Protein AF-A0A1X9T2E0-F1 (afdb_monomer)

pLDDT: mean 74.17, std 14.18, range [36.09, 96.94]

Nearest PDB structures (foldseek):
  5w6f-assembly1_C  TM=2.658E-01  e=1.579E+00  Kuttervirus CBA120

Structure (mmCIF, N/CA/C/O backbone):
data_AF-A0A1X9T2E0-F1
#
_entry.id   AF-A0A1X9T2E0-F1
#
loop_
_atom_site.group_PDB
_atom_site.id
_atom_site.type_symbol
_atom_site.label_atom_id
_atom_site.label_alt_id
_atom_site.label_comp_id
_atom_site.label_asym_id
_atom_site.label_entity_id
_atom_site.label_seq_id
_atom_site.pdbx_PDB_ins_code
_atom_site.Cartn_x
_atom_site.Cartn_y
_atom_site.Cartn_z
_atom_site.occupancy
_atom_site.B_iso_or_equiv
_atom_site.auth_seq_id
_atom_site.auth_comp_id
_atom_site.auth_asym_id
_atom_site.auth_atom_id
_atom_site.pdbx_PDB_model_num
ATOM 1 N N . MET A 1 1 ? -1.397 -5.221 -17.580 1.00 60.50 1 MET A N 1
ATOM 2 C CA . MET A 1 1 ? 0.069 -5.292 -17.717 1.00 60.50 1 MET A CA 1
ATOM 3 C C . MET A 1 1 ? 0.421 -5.801 -19.117 1.00 60.50 1 MET A C 1
ATOM 5 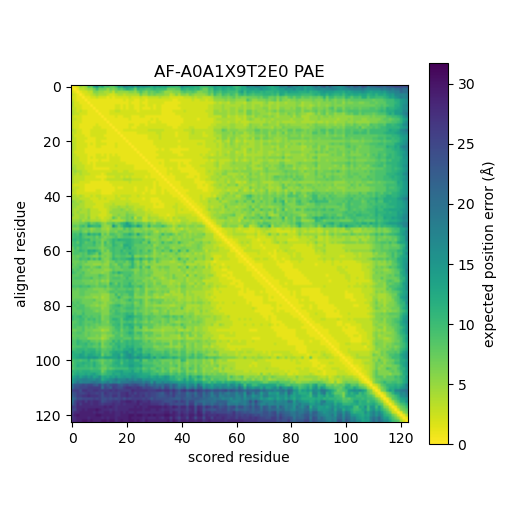O O . MET A 1 1 ? 0.086 -6.940 -19.416 1.00 60.50 1 MET A O 1
ATOM 9 N N . ARG A 1 2 ? 0.964 -4.954 -20.018 1.00 68.00 2 ARG A N 1
ATOM 10 C CA . ARG A 1 2 ? 1.513 -5.385 -21.326 1.00 68.00 2 ARG A CA 1
ATOM 11 C C . ARG A 1 2 ? 2.941 -5.828 -21.066 1.00 68.00 2 ARG A C 1
ATOM 13 O O . ARG A 1 2 ? 3.786 -4.993 -20.792 1.00 68.00 2 ARG A O 1
ATOM 20 N N . VAL A 1 3 ? 3.174 -7.134 -21.064 1.00 65.44 3 VAL A N 1
ATOM 21 C CA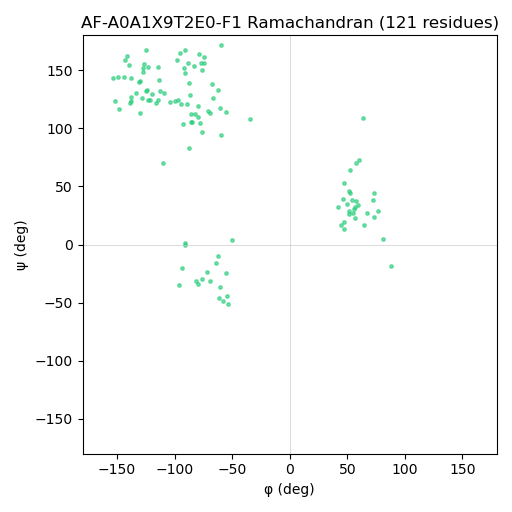 . VAL A 1 3 ? 4.404 -7.759 -20.540 1.00 65.44 3 VAL A CA 1
ATOM 22 C C . VAL A 1 3 ? 5.688 -7.20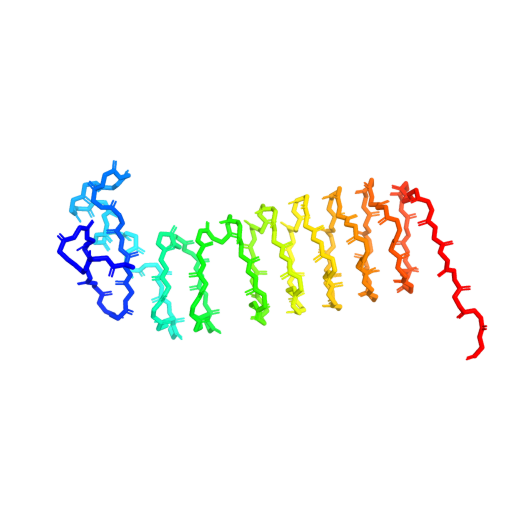0 -21.183 1.00 65.44 3 VAL A C 1
ATOM 24 O O . VAL A 1 3 ? 6.740 -7.177 -20.564 1.00 65.44 3 VAL A O 1
ATOM 27 N N . GLU A 1 4 ? 5.583 -6.666 -22.397 1.00 86.12 4 GLU A N 1
ATOM 28 C CA . GLU A 1 4 ? 6.649 -6.017 -23.170 1.00 86.12 4 GLU A CA 1
ATOM 29 C C . GLU A 1 4 ? 7.083 -4.628 -22.626 1.00 86.12 4 GLU A C 1
ATOM 31 O O . GLU A 1 4 ? 8.247 -4.246 -22.793 1.00 86.12 4 GLU A O 1
ATOM 36 N N . ASP A 1 5 ? 6.213 -3.938 -21.873 1.00 88.88 5 ASP A N 1
ATOM 37 C CA . ASP A 1 5 ? 6.439 -2.626 -21.226 1.00 88.88 5 ASP A CA 1
ATOM 38 C C . ASP A 1 5 ? 6.989 -2.730 -19.792 1.00 88.88 5 ASP A C 1
ATOM 40 O O . ASP A 1 5 ? 7.182 -1.715 -19.121 1.00 88.88 5 ASP A O 1
ATOM 44 N N . TYR A 1 6 ? 7.229 -3.954 -19.316 1.00 90.88 6 TYR A N 1
ATOM 45 C CA . TYR A 1 6 ? 7.744 -4.245 -17.982 1.00 90.88 6 TYR A CA 1
ATOM 46 C C . TYR A 1 6 ? 8.961 -5.134 -18.100 1.00 90.88 6 TYR A C 1
ATOM 48 O O . TYR A 1 6 ? 9.106 -5.939 -19.024 1.00 90.88 6 TYR A O 1
ATOM 56 N N . TYR A 1 7 ? 9.869 -4.972 -17.165 1.00 96.00 7 TYR A N 1
ATOM 57 C CA . TYR A 1 7 ? 10.814 -6.024 -16.905 1.00 96.00 7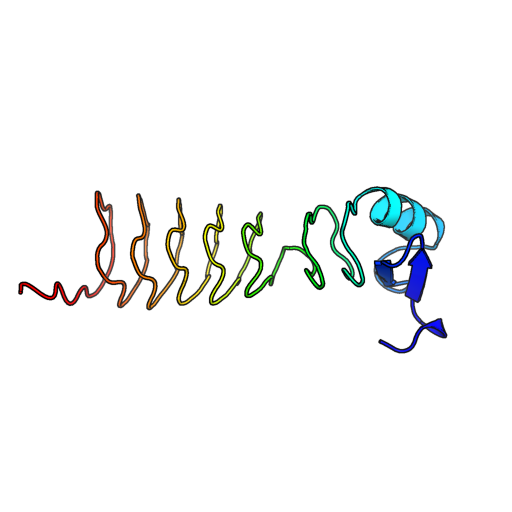 TYR A CA 1
ATOM 58 C C . TYR A 1 7 ? 10.059 -7.068 -16.087 1.00 96.00 7 TYR A C 1
ATOM 60 O O . TYR A 1 7 ? 9.700 -6.830 -14.936 1.00 96.00 7 TYR A O 1
ATOM 68 N N . LEU A 1 8 ? 9.697 -8.167 -16.755 1.00 93.81 8 LEU A N 1
ATOM 69 C CA . LEU A 1 8 ? 9.154 -9.350 -16.099 1.00 93.81 8 LEU A CA 1
ATOM 70 C C . LEU A 1 8 ? 10.328 -10.162 -15.581 1.00 93.81 8 LEU A C 1
ATOM 72 O O . LEU A 1 8 ? 11.111 -10.695 -16.370 1.00 93.81 8 LEU A O 1
ATOM 76 N N . ILE A 1 9 ? 10.444 -10.221 -14.264 1.00 94.06 9 ILE A N 1
ATOM 77 C CA . ILE A 1 9 ? 11.564 -10.847 -13.579 1.00 94.06 9 ILE A CA 1
ATOM 78 C C . ILE A 1 9 ? 10.992 -11.652 -12.407 1.00 94.06 9 ILE A C 1
ATOM 80 O O . ILE A 1 9 ? 10.167 -11.147 -11.648 1.00 94.06 9 ILE A O 1
ATOM 84 N N . ASP A 1 10 ? 11.345 -12.938 -12.331 1.00 90.19 10 ASP A N 1
ATOM 85 C CA . ASP A 1 10 ? 10.921 -13.882 -11.281 1.00 90.19 10 ASP A CA 1
ATOM 86 C C . ASP A 1 10 ? 9.416 -13.864 -10.938 1.00 90.19 10 ASP A C 1
ATOM 88 O O . ASP A 1 10 ? 9.002 -13.989 -9.788 1.00 90.19 10 ASP A O 1
ATOM 92 N N . GLY A 1 11 ? 8.566 -13.730 -11.964 1.00 91.38 11 GLY A N 1
ATOM 93 C CA . GLY A 1 11 ? 7.103 -13.758 -11.827 1.00 91.38 11 GLY A CA 1
ATOM 94 C C . GLY A 1 11 ? 6.474 -12.443 -11.358 1.00 91.38 11 GLY A C 1
ATOM 95 O O . GLY A 1 11 ? 5.261 -12.395 -11.163 1.00 91.38 11 GLY A O 1
ATOM 96 N N . ASN A 1 12 ? 7.273 -11.387 -11.219 1.00 90.31 12 ASN A N 1
ATOM 97 C CA . ASN A 1 12 ? 6.861 -10.048 -10.822 1.00 90.31 12 ASN A CA 1
ATOM 98 C C . ASN A 1 12 ? 7.301 -9.007 -11.861 1.00 90.31 12 ASN A C 1
ATOM 100 O O . ASN A 1 12 ? 8.066 -9.304 -12.780 1.00 90.31 12 ASN A O 1
ATOM 104 N N . TYR A 1 13 ? 6.774 -7.790 -11.768 1.00 93.88 13 TYR A N 1
ATOM 105 C CA . TYR A 1 13 ? 6.774 -6.868 -12.898 1.00 93.88 13 TYR A CA 1
ATOM 106 C C . TYR A 1 13 ? 7.220 -5.466 -12.507 1.00 93.88 13 TYR A C 1
ATOM 108 O O . TYR A 1 13 ? 6.691 -4.858 -11.582 1.00 93.88 13 TYR A O 1
ATOM 116 N N . PHE A 1 14 ? 8.159 -4.923 -13.277 1.00 92.19 14 PHE A N 1
ATOM 117 C CA . PHE A 1 14 ? 8.801 -3.648 -12.972 1.00 92.19 14 PHE A CA 1
ATOM 118 C C . PHE A 1 14 ? 8.757 -2.702 -14.154 1.00 92.19 14 PHE A C 1
ATOM 120 O O . PHE A 1 14 ? 9.154 -3.035 -15.271 1.00 92.19 14 PHE A O 1
ATOM 127 N N . SER A 1 15 ? 8.239 -1.511 -13.911 1.00 90.50 15 SER A N 1
ATOM 128 C CA . SER A 1 15 ? 7.946 -0.500 -14.910 1.00 90.50 15 SER A CA 1
ATOM 129 C C . SER A 1 15 ? 9.214 0.117 -15.475 1.00 90.50 15 SER A C 1
ATOM 131 O O . SER A 1 15 ? 9.890 0.897 -14.805 1.00 90.50 15 SER A O 1
ATOM 133 N N . LYS A 1 16 ? 9.456 -0.114 -16.770 1.00 93.12 16 LYS A N 1
ATOM 134 C CA . LYS A 1 16 ? 10.643 0.391 -17.486 1.00 93.12 16 LYS A CA 1
ATOM 135 C C . LYS A 1 16 ? 10.747 1.913 -17.594 1.00 93.12 16 LYS A C 1
ATOM 137 O O . LYS A 1 16 ? 11.765 2.453 -18.010 1.00 93.12 16 LYS A O 1
ATOM 142 N N . TRP A 1 17 ? 9.642 2.602 -17.339 1.00 87.75 17 TRP A N 1
ATOM 143 C CA . TRP A 1 17 ? 9.529 4.054 -17.434 1.00 87.75 17 TRP A CA 1
ATOM 144 C C . TRP A 1 17 ? 9.792 4.752 -16.091 1.00 87.75 17 TRP A C 1
ATOM 146 O O . TRP A 1 17 ? 10.088 5.945 -16.083 1.00 87.75 17 TRP A O 1
ATOM 156 N N . LYS A 1 18 ? 9.671 4.023 -14.970 1.00 87.62 18 LYS A N 1
ATOM 157 C CA . LY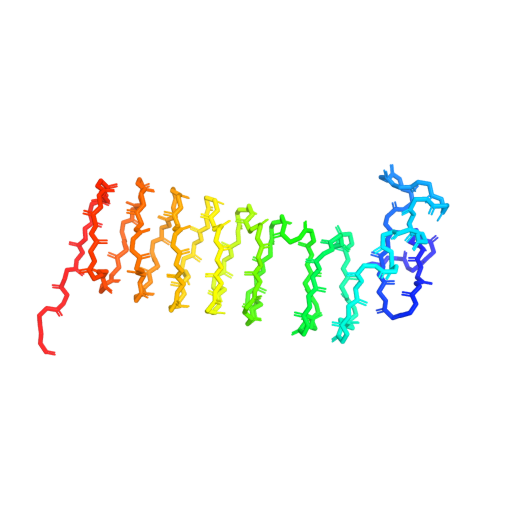S A 1 18 ? 9.998 4.482 -13.607 1.00 87.62 18 LYS A CA 1
ATOM 158 C C . LYS A 1 18 ? 11.405 4.040 -13.208 1.00 87.62 18 LYS A C 1
ATOM 160 O O . LYS A 1 18 ? 12.107 4.767 -12.515 1.00 87.62 18 LYS A O 1
ATOM 165 N N . TYR A 1 19 ? 11.776 2.863 -13.688 1.00 86.88 19 TYR A N 1
ATOM 166 C CA . TYR A 1 19 ? 13.013 2.168 -13.416 1.00 86.88 19 TYR A CA 1
ATOM 167 C C . TYR A 1 19 ? 13.697 1.888 -14.753 1.00 86.88 19 TYR A C 1
ATOM 169 O O . TYR A 1 19 ? 13.063 1.411 -15.695 1.00 86.88 19 TYR A O 1
ATOM 177 N N . THR A 1 20 ? 14.989 2.166 -14.865 1.00 96.94 20 THR A N 1
ATOM 178 C CA . THR A 1 20 ? 15.819 1.562 -15.918 1.00 96.94 20 THR A CA 1
ATOM 179 C C . THR A 1 20 ? 15.809 0.028 -15.796 1.00 96.94 20 THR A C 1
ATOM 181 O O . THR A 1 20 ? 15.244 -0.514 -14.848 1.00 96.94 20 THR A O 1
ATOM 184 N N . TYR A 1 21 ? 16.363 -0.715 -16.768 1.00 91.62 21 TYR A N 1
ATOM 185 C CA . TYR A 1 21 ? 16.398 -2.184 -16.638 1.00 91.62 21 TYR A CA 1
ATOM 186 C C . TYR A 1 21 ? 17.198 -2.612 -15.432 1.00 91.62 21 TYR A C 1
ATOM 188 O O . TYR A 1 21 ? 16.726 -3.445 -14.668 1.00 91.62 21 TYR A O 1
ATOM 196 N N . GLU A 1 22 ? 18.365 -2.003 -15.260 1.00 93.62 22 GLU A N 1
ATOM 197 C CA . GLU A 1 22 ? 19.164 -2.173 -14.066 1.00 93.62 22 GLU A CA 1
ATOM 198 C C . GLU A 1 22 ? 18.342 -1.867 -12.803 1.00 93.62 22 GLU A C 1
ATOM 200 O O . GLU A 1 22 ? 18.251 -2.758 -11.967 1.00 93.62 22 GLU A O 1
ATOM 205 N N . ASP A 1 23 ? 17.646 -0.721 -12.709 1.00 94.62 23 ASP A N 1
ATOM 206 C CA . ASP A 1 23 ? 16.808 -0.386 -11.536 1.00 94.62 23 ASP A CA 1
ATOM 207 C C . ASP A 1 23 ? 15.679 -1.408 -11.307 1.00 94.62 23 ASP A C 1
ATOM 209 O O . ASP A 1 23 ? 15.285 -1.698 -10.188 1.00 94.62 23 ASP A O 1
ATOM 213 N N . ALA A 1 24 ? 15.095 -1.940 -12.373 1.00 92.62 24 ALA A N 1
ATOM 214 C CA . ALA A 1 24 ? 13.973 -2.859 -12.296 1.00 92.62 24 ALA A CA 1
ATOM 215 C C . ALA A 1 24 ? 14.384 -4.287 -11.962 1.00 92.62 24 ALA A C 1
ATOM 217 O O . ALA A 1 24 ? 13.644 -4.987 -11.279 1.00 92.62 24 ALA A O 1
ATOM 218 N N . LEU A 1 25 ? 15.554 -4.710 -12.438 1.00 93.94 25 LEU A N 1
ATOM 219 C CA . LEU A 1 25 ? 16.229 -5.897 -11.940 1.00 93.94 25 LEU A CA 1
ATOM 220 C C . LEU A 1 25 ? 16.468 -5.729 -10.441 1.00 93.94 25 LEU A C 1
ATOM 222 O O . LEU A 1 25 ? 16.017 -6.565 -9.664 1.00 93.94 25 LEU A O 1
ATOM 226 N N . GLU A 1 26 ? 17.012 -4.576 -10.050 1.00 90.44 26 GLU A N 1
ATOM 227 C CA . GLU A 1 26 ? 17.210 -4.187 -8.653 1.00 90.44 26 GLU A CA 1
ATOM 228 C C . GLU A 1 26 ? 15.913 -4.255 -7.828 1.00 90.44 26 GLU A C 1
ATOM 230 O O . GLU A 1 26 ? 15.911 -4.799 -6.730 1.00 90.44 26 GLU A O 1
ATOM 235 N N . MET A 1 27 ? 14.786 -3.757 -8.348 1.00 88.00 27 MET A N 1
ATOM 236 C CA . MET A 1 27 ? 13.491 -3.782 -7.656 1.00 88.00 27 MET A CA 1
ATOM 237 C C . MET A 1 27 ? 12.837 -5.171 -7.684 1.00 88.00 27 MET A C 1
ATOM 239 O O . MET A 1 27 ? 12.132 -5.543 -6.753 1.00 88.00 27 MET A O 1
ATOM 243 N N . SER A 1 28 ? 13.076 -5.981 -8.709 1.00 87.88 28 SER A N 1
ATOM 244 C CA . SER A 1 28 ? 12.551 -7.351 -8.794 1.00 87.88 28 SER A CA 1
ATOM 245 C C . SER A 1 28 ? 13.147 -8.327 -7.829 1.00 87.88 28 SER A C 1
ATOM 247 O O . SER A 1 28 ? 12.433 -9.180 -7.302 1.00 87.88 28 SER A O 1
ATOM 249 N N . GLU A 1 29 ? 14.411 -8.109 -7.506 1.00 85.31 29 GLU A N 1
ATOM 250 C CA . GLU A 1 29 ? 15.068 -8.797 -6.417 1.00 85.31 29 GLU A CA 1
ATOM 251 C C . GLU A 1 29 ? 14.397 -8.472 -5.057 1.00 85.31 29 GLU A C 1
ATOM 253 O O . GLU A 1 29 ? 14.668 -9.166 -4.078 1.00 85.31 29 GLU A O 1
ATOM 258 N N . THR A 1 30 ? 13.472 -7.491 -4.976 1.00 85.12 30 THR A N 1
ATOM 259 C CA . THR A 1 30 ? 12.757 -7.098 -3.738 1.00 85.12 30 THR A CA 1
ATOM 260 C C . THR A 1 30 ? 11.425 -7.820 -3.481 1.00 85.12 30 THR A C 1
ATOM 262 O O . THR A 1 30 ? 10.792 -7.569 -2.454 1.00 85.12 30 THR A O 1
ATOM 265 N N . LEU A 1 31 ? 10.979 -8.732 -4.356 1.00 76.94 31 LEU A N 1
ATOM 266 C CA . LEU A 1 31 ? 9.669 -9.395 -4.239 1.00 76.94 31 LEU A CA 1
ATOM 267 C C . LEU A 1 31 ? 9.750 -10.891 -3.934 1.00 76.94 31 LEU A C 1
ATOM 269 O O . LEU A 1 31 ? 10.486 -11.626 -4.582 1.00 76.94 31 LEU A O 1
ATOM 273 N N . ILE A 1 32 ? 8.972 -11.361 -2.942 1.00 78.44 32 ILE A N 1
ATOM 274 C CA . ILE A 1 32 ? 9.170 -12.686 -2.312 1.00 78.44 32 ILE A CA 1
ATOM 275 C C . ILE A 1 32 ? 7.858 -13.426 -2.066 1.00 78.44 32 ILE A C 1
ATOM 277 O O . ILE A 1 32 ? 6.969 -12.917 -1.385 1.00 78.44 32 ILE A O 1
ATOM 281 N N . ASN A 1 33 ? 7.737 -14.648 -2.613 1.00 72.00 33 ASN A N 1
ATOM 282 C CA . ASN A 1 33 ? 6.450 -15.369 -2.739 1.00 72.00 33 ASN A CA 1
ATOM 283 C C . ASN A 1 33 ? 5.325 -14.490 -3.293 1.00 72.00 33 ASN A C 1
ATOM 285 O O . ASN A 1 33 ? 4.134 -14.788 -3.208 1.00 72.00 33 ASN A O 1
ATOM 289 N N . CYS A 1 34 ? 5.775 -13.419 -3.915 1.00 72.06 34 CYS A N 1
ATOM 290 C CA . CYS A 1 34 ? 5.026 -12.476 -4.646 1.00 72.06 34 CYS A CA 1
ATOM 291 C C . CYS A 1 34 ? 5.007 -13.030 -6.014 1.00 72.06 34 CYS A C 1
ATOM 293 O O . CYS A 1 34 ? 6.023 -13.361 -6.628 1.00 72.06 34 CYS A O 1
ATOM 295 N N . LYS A 1 35 ? 3.794 -13.244 -6.416 1.00 69.19 35 LYS A N 1
ATOM 296 C CA . LYS A 1 35 ? 3.535 -13.721 -7.729 1.00 69.19 35 LYS A CA 1
ATOM 297 C C . LYS A 1 35 ? 2.668 -12.623 -8.245 1.00 69.19 35 LYS A C 1
ATOM 299 O O . LYS A 1 35 ? 1.685 -12.232 -7.610 1.00 69.19 35 LYS A O 1
ATOM 304 N N . GLU A 1 36 ? 3.121 -12.077 -9.353 1.00 82.69 36 GLU A N 1
ATOM 305 C CA . GLU A 1 36 ? 2.396 -11.038 -10.039 1.00 82.69 36 GLU A CA 1
ATOM 306 C C . GLU A 1 36 ? 2.309 -9.711 -9.259 1.00 82.69 36 GLU A C 1
ATOM 308 O O . GLU A 1 36 ? 1.388 -8.934 -9.487 1.00 82.69 36 GLU A O 1
ATOM 313 N N . CYS A 1 37 ? 3.282 -9.412 -8.383 1.00 79.12 37 CYS A N 1
ATOM 314 C CA . CYS A 1 37 ? 3.458 -8.078 -7.793 1.00 79.12 37 CYS A CA 1
ATOM 315 C C . CYS A 1 37 ? 4.084 -7.089 -8.781 1.00 79.12 37 CYS A C 1
ATOM 317 O O . CYS A 1 37 ? 4.858 -7.484 -9.658 1.00 79.12 37 CYS A O 1
ATOM 319 N N . ILE A 1 38 ? 3.761 -5.799 -8.642 1.00 88.25 38 ILE A N 1
ATOM 320 C CA . ILE A 1 38 ? 4.046 -4.798 -9.685 1.00 88.25 38 ILE A CA 1
ATOM 321 C C . ILE A 1 38 ? 4.549 -3.498 -9.097 1.00 88.25 38 ILE A C 1
ATOM 323 O O . ILE A 1 38 ? 3.823 -2.883 -8.323 1.00 88.25 38 ILE A O 1
ATOM 327 N N . ASP A 1 39 ? 5.749 -3.045 -9.472 1.00 82.38 39 ASP A N 1
ATOM 328 C CA . ASP A 1 39 ? 6.376 -1.812 -8.944 1.00 82.38 39 ASP A CA 1
ATOM 329 C C . ASP A 1 39 ? 6.322 -1.689 -7.419 1.00 82.38 39 ASP A C 1
ATOM 331 O O . ASP A 1 39 ? 6.596 -0.634 -6.841 1.00 82.38 39 ASP A O 1
ATOM 335 N N . CYS A 1 40 ? 5.978 -2.801 -6.778 1.00 73.00 40 CYS A N 1
ATOM 336 C CA . CYS A 1 40 ? 6.405 -3.184 -5.483 1.00 73.00 40 CYS A CA 1
ATOM 337 C C . CYS A 1 40 ? 7.886 -3.249 -5.618 1.00 73.00 40 CYS A C 1
ATOM 339 O O . CYS A 1 40 ? 8.497 -4.237 -6.001 1.00 73.00 40 CYS A O 1
ATOM 341 N N . GLN A 1 41 ? 8.448 -2.140 -5.264 1.00 68.38 41 GLN A N 1
ATOM 342 C CA . GLN A 1 41 ? 9.401 -2.342 -4.237 1.00 68.38 41 GLN A CA 1
ATOM 343 C C . GLN A 1 41 ? 8.690 -2.890 -2.995 1.00 68.38 41 GLN A C 1
ATOM 345 O O . GLN A 1 41 ? 7.624 -2.407 -2.597 1.00 68.38 41 GLN A O 1
ATOM 350 N N . ASP A 1 42 ? 9.293 -3.932 -2.441 1.00 57.41 42 ASP A N 1
ATOM 351 C CA . ASP A 1 42 ? 9.141 -4.258 -1.029 1.00 57.41 42 ASP A CA 1
ATOM 352 C C . ASP A 1 42 ? 7.771 -4.862 -0.620 1.00 57.41 42 ASP A C 1
ATOM 354 O O . ASP A 1 42 ? 7.208 -4.478 0.403 1.00 57.41 42 ASP A O 1
ATOM 358 N N . CYS A 1 43 ? 7.213 -5.822 -1.375 1.00 60.28 43 CYS A N 1
ATOM 359 C CA . CYS A 1 43 ? 5.952 -6.518 -1.017 1.00 60.28 43 CYS A CA 1
ATOM 360 C C . CYS A 1 43 ? 6.113 -8.057 -0.940 1.00 60.28 43 CYS A C 1
ATOM 362 O O . CYS A 1 43 ? 7.010 -8.598 -1.589 1.00 60.28 43 CYS A O 1
ATOM 364 N N . ILE A 1 44 ? 5.295 -8.762 -0.120 1.00 65.38 44 ILE A N 1
ATOM 365 C CA . ILE A 1 44 ? 5.524 -10.171 0.339 1.00 65.38 44 ILE A CA 1
ATOM 366 C C . ILE A 1 44 ? 4.243 -10.981 0.594 1.00 65.38 44 ILE A C 1
ATOM 368 O O . ILE A 1 44 ? 3.280 -10.421 1.109 1.00 65.38 44 ILE A O 1
ATOM 372 N N . ASP A 1 45 ? 4.246 -12.299 0.281 1.00 60.44 45 ASP A N 1
ATOM 373 C CA . ASP A 1 45 ? 3.042 -13.190 0.304 1.00 60.44 45 ASP A CA 1
ATOM 374 C C . ASP A 1 45 ? 1.821 -12.480 -0.279 1.00 60.44 45 ASP A C 1
ATOM 376 O O . ASP A 1 45 ? 0.645 -12.629 0.059 1.00 60.44 45 ASP A O 1
ATOM 380 N N . CYS A 1 46 ? 2.245 -11.662 -1.211 1.00 55.84 46 CYS A N 1
ATOM 381 C CA . CYS A 1 46 ? 1.590 -10.639 -1.913 1.00 55.84 46 CYS A CA 1
ATOM 382 C C . CYS A 1 46 ? 1.532 -11.287 -3.254 1.00 55.84 46 CYS A C 1
ATOM 384 O O . CYS A 1 46 ? 2.233 -11.008 -4.220 1.00 55.84 46 CYS A O 1
ATOM 386 N N . GLU A 1 47 ? 0.698 -12.290 -3.272 1.00 56.53 47 GLU A N 1
ATOM 387 C CA . GLU A 1 47 ? 0.033 -12.515 -4.500 1.00 56.53 47 GLU A CA 1
ATOM 388 C C . GLU A 1 47 ? -0.639 -11.173 -4.826 1.00 56.53 47 GLU A C 1
ATOM 390 O O . GLU A 1 47 ? -1.464 -10.657 -4.070 1.00 56.53 47 GLU A O 1
ATOM 395 N N . TYR A 1 48 ? -0.158 -10.561 -5.912 1.00 57.22 48 TYR A N 1
ATOM 396 C CA . TYR A 1 48 ? -0.774 -9.385 -6.512 1.00 57.22 48 TYR A CA 1
ATOM 397 C C . TYR A 1 48 ? -0.630 -8.025 -5.770 1.00 57.22 48 TYR A C 1
ATOM 399 O O . TYR A 1 48 ? -1.451 -7.138 -6.002 1.00 57.22 48 TYR A O 1
ATOM 407 N N . CYS A 1 49 ? 0.371 -7.788 -4.906 1.00 64.69 49 CYS A N 1
ATOM 408 C CA . CYS A 1 49 ? 0.586 -6.456 -4.290 1.00 64.69 49 CYS A CA 1
ATOM 409 C C . CYS A 1 49 ? 1.289 -5.462 -5.229 1.00 64.69 49 CYS A C 1
ATOM 411 O O . CYS A 1 49 ? 1.830 -5.851 -6.265 1.00 64.69 49 CYS A O 1
ATOM 413 N N . ILE A 1 50 ? 1.242 -4.159 -4.907 1.00 56.28 50 ILE A N 1
ATOM 414 C CA . ILE A 1 50 ? 1.700 -3.044 -5.768 1.00 56.28 50 ILE A CA 1
ATOM 415 C C . ILE A 1 50 ? 2.243 -1.868 -4.947 1.00 56.28 50 ILE A C 1
ATOM 417 O O . ILE A 1 50 ? 1.464 -1.218 -4.264 1.00 56.28 50 ILE A O 1
ATOM 421 N N . GLY A 1 51 ? 3.526 -1.528 -5.070 1.00 60.09 51 GLY A N 1
ATOM 422 C CA . GLY A 1 51 ? 4.071 -0.260 -4.579 1.00 60.09 51 GLY A CA 1
ATOM 423 C C . GLY A 1 51 ? 4.582 -0.163 -3.130 1.00 60.09 51 GLY A C 1
ATOM 424 O O . GLY A 1 51 ? 5.275 0.807 -2.845 1.00 60.09 51 GLY A O 1
ATOM 425 N N . CYS A 1 52 ? 4.291 -1.004 -2.134 1.00 56.84 52 CYS A N 1
ATOM 426 C CA . CYS A 1 52 ? 2.954 -1.136 -1.539 1.00 56.84 52 CYS A CA 1
ATOM 427 C C . CYS A 1 52 ? 2.293 0.193 -1.113 1.00 56.84 52 CYS A C 1
ATOM 429 O O . CYS A 1 52 ? 1.186 0.255 -0.593 1.00 56.84 52 CYS A O 1
ATOM 431 N N . THR A 1 53 ? 2.943 1.302 -1.391 1.00 55.91 53 THR A N 1
ATOM 432 C CA . THR A 1 53 ? 2.266 2.489 -1.882 1.00 55.91 53 THR A CA 1
ATOM 433 C C . THR A 1 53 ? 1.085 2.085 -2.800 1.00 55.91 53 THR A C 1
ATOM 435 O O . THR A 1 53 ? 1.295 1.611 -3.908 1.00 55.91 53 THR A O 1
ATOM 438 N N . ASP A 1 54 ? -0.145 2.260 -2.312 1.00 48.62 54 ASP A N 1
ATOM 439 C CA . ASP A 1 54 ? -1.466 1.957 -2.898 1.00 48.62 54 ASP A CA 1
ATOM 440 C C . ASP A 1 54 ? -1.936 0.486 -2.905 1.00 48.62 54 ASP A C 1
ATOM 442 O O . ASP A 1 54 ? -2.761 0.068 -3.719 1.00 48.62 54 ASP A O 1
ATOM 446 N N . CYS A 1 55 ? -1.490 -0.314 -1.949 1.00 48.22 55 CYS A N 1
ATOM 447 C CA . CYS A 1 55 ? -1.840 -1.733 -1.832 1.00 48.22 55 CYS A CA 1
ATOM 448 C C . CYS A 1 55 ? -3.219 -2.133 -1.269 1.00 48.22 55 CYS A C 1
ATOM 450 O O . CYS A 1 55 ? -3.860 -1.400 -0.526 1.00 48.22 55 CYS A O 1
ATOM 452 N N . ARG A 1 56 ? -3.735 -3.331 -1.593 1.00 52.78 56 ARG A N 1
ATOM 453 C CA . ARG A 1 56 ? -5.129 -3.713 -1.263 1.00 52.78 56 ARG A CA 1
ATOM 454 C C . ARG A 1 56 ? -5.375 -5.183 -1.117 1.00 52.78 56 ARG A C 1
ATOM 456 O O . ARG A 1 56 ? -4.831 -5.945 -1.903 1.00 52.78 56 ARG A O 1
ATOM 463 N N . GLU A 1 57 ? -6.242 -5.540 -0.161 1.00 59.19 57 GLU A N 1
ATOM 464 C CA . GLU A 1 57 ? -6.580 -6.937 0.193 1.00 59.19 57 GLU A CA 1
ATOM 465 C C . GLU A 1 57 ? -5.363 -7.839 0.288 1.00 59.19 57 GLU A C 1
ATOM 467 O O . GLU A 1 57 ? -5.443 -9.066 0.330 1.00 59.19 57 GLU A O 1
ATOM 472 N N . CYS A 1 58 ? -4.223 -7.178 0.397 1.00 58.09 58 CYS A N 1
ATOM 473 C CA . CYS A 1 58 ? -3.052 -7.747 0.892 1.00 58.09 58 CYS A CA 1
ATOM 474 C C . CYS A 1 58 ? -3.472 -8.132 2.262 1.00 58.09 58 CYS A C 1
ATOM 476 O O . CYS A 1 58 ? -3.875 -7.332 3.116 1.00 58.09 58 CYS A O 1
ATOM 478 N N . GLN A 1 59 ? -3.397 -9.413 2.415 1.00 57.47 59 GLN A N 1
ATOM 479 C CA . GLN A 1 59 ? -3.224 -9.905 3.723 1.00 57.47 59 GLN A CA 1
ATOM 480 C C . GLN A 1 59 ? -1.802 -9.466 4.036 1.00 57.47 59 GLN A C 1
ATOM 482 O O . GLN A 1 59 ? -0.862 -9.898 3.375 1.00 57.47 59 GLN A O 1
ATOM 487 N N . ARG A 1 60 ? -1.676 -8.543 4.992 1.00 60.81 60 ARG A N 1
ATOM 488 C CA . ARG A 1 60 ? -0.384 -8.123 5.537 1.00 60.81 60 ARG A CA 1
ATOM 489 C C . ARG A 1 60 ? 0.475 -7.249 4.592 1.00 60.81 60 ARG A C 1
ATOM 491 O O . ARG A 1 60 ? 1.689 -7.392 4.580 1.00 60.81 60 ARG A O 1
ATOM 498 N N . CYS A 1 61 ? -0.115 -6.325 3.820 1.00 66.81 61 CYS A N 1
ATOM 499 C CA . CYS A 1 61 ? 0.647 -5.255 3.137 1.00 66.81 61 CYS A CA 1
ATOM 500 C C . CYS A 1 61 ? 1.125 -4.145 4.074 1.00 66.81 61 CYS A C 1
ATOM 502 O O . CYS A 1 61 ? 0.568 -3.879 5.143 1.00 66.81 61 CYS A O 1
ATOM 504 N N . GLU A 1 62 ? 2.113 -3.409 3.579 1.00 64.69 62 GLU A N 1
ATOM 505 C CA . GLU A 1 62 ? 2.908 -2.479 4.355 1.00 64.69 62 GLU A CA 1
ATOM 506 C C . GLU A 1 62 ? 3.269 -1.217 3.569 1.00 64.69 62 GLU A C 1
ATOM 508 O O . GLU A 1 62 ? 3.221 -1.198 2.347 1.00 64.69 62 GLU A O 1
ATOM 513 N N . TRP A 1 63 ? 3.609 -0.137 4.281 1.00 65.56 63 TRP A N 1
ATOM 514 C CA . TRP A 1 63 ? 4.007 1.159 3.683 1.00 65.56 63 TRP A CA 1
ATOM 515 C C . TRP A 1 63 ? 2.985 1.641 2.682 1.00 65.56 63 TRP A C 1
ATOM 517 O O . TRP A 1 63 ? 3.207 2.139 1.576 1.00 65.56 63 TRP A O 1
ATOM 527 N N . CYS A 1 64 ? 1.804 1.448 3.228 1.00 64.62 64 CYS A N 1
ATOM 528 C CA . CYS A 1 64 ? 0.568 1.424 2.568 1.00 64.62 64 CYS A CA 1
ATOM 529 C C . CYS A 1 64 ? 0.125 2.851 2.529 1.00 64.62 64 CYS A C 1
ATOM 531 O O . CYS A 1 64 ? -0.563 3.359 3.404 1.00 64.62 64 CYS A O 1
ATOM 533 N N . SER A 1 65 ? 0.641 3.551 1.551 1.00 64.06 65 SER A N 1
ATOM 534 C CA . SER A 1 65 ? 0.111 4.863 1.278 1.00 64.06 65 SER A CA 1
ATOM 535 C C . SER A 1 65 ? -1.164 4.611 0.483 1.00 64.06 65 SER A C 1
ATOM 537 O O . SER A 1 65 ? -1.113 3.948 -0.527 1.00 64.06 65 SER A O 1
ATOM 539 N N . ASN A 1 66 ? -2.319 5.024 0.978 1.00 64.88 66 ASN A N 1
ATOM 540 C CA . ASN A 1 66 ? -3.649 4.856 0.392 1.00 64.88 66 ASN A CA 1
ATOM 541 C C . ASN A 1 66 ? -4.122 3.407 0.127 1.00 64.88 66 ASN A C 1
ATOM 543 O O . ASN A 1 66 ? -4.893 3.139 -0.797 1.00 64.88 66 ASN A O 1
ATOM 547 N N . CYS A 1 67 ? -3.732 2.463 0.982 1.00 62.31 67 CYS A N 1
ATOM 548 C CA . CYS A 1 67 ? -4.185 1.072 0.930 1.00 62.31 67 CYS A CA 1
ATOM 549 C C . CYS A 1 67 ? -5.624 0.817 1.403 1.00 62.31 67 CYS A C 1
ATOM 551 O O . CYS A 1 67 ? -6.166 1.581 2.192 1.00 62.31 67 CYS A O 1
ATOM 553 N N . ILE A 1 68 ? -6.287 -0.265 0.971 1.00 72.56 68 ILE A N 1
ATOM 554 C CA . ILE A 1 68 ? -7.731 -0.477 1.244 1.00 72.56 68 ILE A CA 1
ATOM 555 C C . ILE A 1 68 ? -8.095 -1.942 1.492 1.00 72.56 68 ILE A C 1
ATOM 557 O O . ILE A 1 68 ? -7.552 -2.813 0.818 1.00 72.56 68 ILE A O 1
ATOM 561 N N . ASN A 1 69 ? -9.055 -2.204 2.400 1.00 69.50 69 ASN A N 1
ATOM 562 C CA . ASN A 1 69 ? -9.571 -3.557 2.714 1.00 69.50 69 ASN A CA 1
ATOM 563 C C . ASN A 1 69 ? -8.448 -4.549 3.032 1.00 69.50 69 ASN A C 1
ATOM 565 O O . ASN A 1 69 ? -8.520 -5.753 2.820 1.00 69.50 69 ASN A O 1
ATOM 569 N N . CYS A 1 70 ? -7.364 -3.968 3.496 1.00 75.94 70 CYS A N 1
ATOM 570 C CA . CYS A 1 70 ? -6.100 -4.595 3.703 1.00 75.94 70 CYS A CA 1
ATOM 571 C C . CYS A 1 70 ? -6.220 -5.192 5.097 1.00 75.94 70 CYS A C 1
ATOM 573 O O . CYS A 1 70 ? -6.472 -4.491 6.085 1.00 75.94 70 CYS A O 1
ATOM 575 N N . THR A 1 71 ? -6.238 -6.510 5.115 1.00 75.44 71 THR A N 1
ATOM 576 C CA . THR A 1 71 ? -6.437 -7.280 6.325 1.00 75.44 71 THR A CA 1
ATOM 577 C C . THR A 1 71 ? -5.084 -7.464 6.975 1.00 75.44 71 THR A C 1
ATOM 579 O O . THR A 1 71 ? -4.120 -7.873 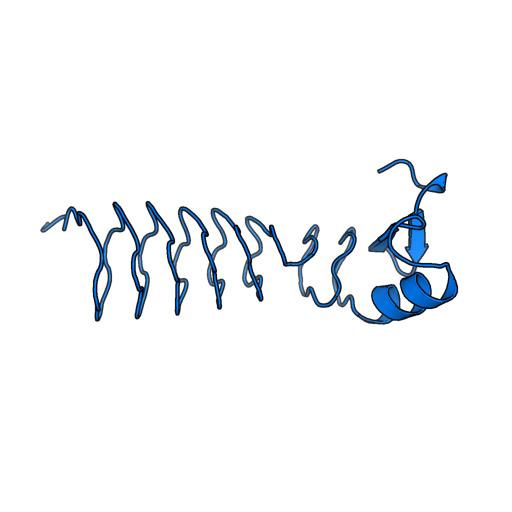6.331 1.00 75.44 71 THR A O 1
ATOM 582 N N . ASP A 1 72 ? -5.014 -7.125 8.257 1.00 81.62 72 ASP A N 1
ATOM 583 C CA . ASP A 1 72 ? -3.796 -7.192 9.057 1.00 81.62 72 ASP A CA 1
ATOM 584 C C . ASP A 1 72 ? -2.630 -6.356 8.474 1.00 81.62 72 ASP A C 1
ATOM 586 O O . ASP A 1 72 ? -1.473 -6.765 8.536 1.00 81.62 72 ASP A O 1
ATOM 590 N N . CYS A 1 73 ? -2.918 -5.180 7.900 1.00 75.50 73 CYS A N 1
ATOM 591 C CA . CYS A 1 73 ? -1.922 -4.279 7.301 1.00 75.50 73 CYS A CA 1
ATOM 592 C C . CYS A 1 73 ? -1.448 -3.183 8.265 1.00 75.50 73 CYS A C 1
ATOM 594 O O . CYS A 1 73 ? -2.059 -2.914 9.304 1.00 75.50 73 CYS A O 1
ATOM 596 N N . MET A 1 74 ? -0.339 -2.520 7.937 1.00 79.19 74 MET A N 1
ATOM 597 C CA . MET A 1 74 ? 0.313 -1.570 8.849 1.00 79.19 74 MET A CA 1
ATOM 598 C C . MET A 1 74 ? 0.864 -0.337 8.136 1.00 79.19 74 MET A C 1
ATOM 600 O O . MET A 1 74 ? 1.039 -0.325 6.918 1.00 79.19 74 MET A O 1
ATOM 604 N N . TYR A 1 75 ? 1.126 0.719 8.915 1.00 78.25 75 TYR A N 1
ATOM 605 C CA . TYR A 1 75 ? 1.693 1.993 8.434 1.00 78.25 75 TYR A CA 1
ATOM 606 C C . TYR A 1 75 ? 0.928 2.552 7.252 1.00 78.25 75 TYR A C 1
ATOM 608 O O . TYR A 1 75 ? 1.447 2.970 6.220 1.00 78.25 75 TYR A O 1
ATOM 616 N N . CYS A 1 76 ? -0.368 2.500 7.472 1.00 77.12 76 CYS A N 1
ATOM 617 C CA . CYS A 1 76 ? -1.373 2.830 6.524 1.00 77.12 76 CYS A CA 1
ATOM 618 C C . CYS A 1 76 ? -1.593 4.329 6.602 1.00 77.12 76 CYS A C 1
ATOM 620 O O . CYS A 1 76 ? -2.133 4.862 7.575 1.00 77.12 76 CYS A O 1
ATOM 622 N N . TYR A 1 77 ? -1.091 5.023 5.604 1.00 88.00 77 TYR A N 1
ATOM 623 C CA . TYR A 1 77 ? -1.292 6.442 5.465 1.00 88.00 77 TYR A CA 1
ATOM 624 C C . TYR A 1 77 ? -2.446 6.657 4.494 1.00 88.00 77 TYR A C 1
ATOM 626 O O . TYR A 1 77 ? -2.412 6.118 3.407 1.00 88.00 77 TYR A O 1
ATOM 634 N N . GLU A 1 78 ? -3.496 7.378 4.875 1.00 85.81 78 GLU A N 1
ATOM 635 C CA . GLU A 1 78 ? -4.672 7.643 4.022 1.00 85.81 78 GLU A CA 1
ATOM 636 C C . GLU A 1 78 ? -5.387 6.374 3.497 1.00 85.81 78 GLU A C 1
ATOM 638 O O . GLU A 1 78 ? -5.980 6.356 2.423 1.00 85.81 78 GLU A O 1
ATOM 643 N N . CYS A 1 79 ? -5.376 5.294 4.281 1.00 79.94 79 CYS A N 1
ATOM 644 C CA . CYS A 1 79 ? -5.949 3.994 3.909 1.00 79.94 79 CYS A CA 1
ATOM 645 C C . CYS A 1 79 ? -7.422 3.810 4.315 1.00 79.94 79 CYS A C 1
ATOM 647 O O . CYS A 1 79 ? -7.962 4.557 5.118 1.00 79.94 79 CYS A O 1
ATOM 649 N N . TYR A 1 80 ? -8.122 2.793 3.823 1.00 86.69 80 TYR A N 1
ATOM 650 C CA . TYR A 1 80 ? -9.576 2.680 4.008 1.00 86.69 80 TYR A CA 1
ATOM 651 C C . TYR A 1 80 ? -10.030 1.263 4.344 1.00 86.69 80 TYR A C 1
ATOM 653 O O . TYR A 1 80 ? -9.516 0.305 3.778 1.00 86.69 80 TYR A O 1
ATOM 661 N N . LYS A 1 81 ? -11.039 1.116 5.209 1.00 86.06 81 LYS A N 1
ATOM 662 C CA . LYS A 1 81 ? -11.662 -0.182 5.539 1.00 86.06 81 LYS A CA 1
ATOM 663 C C . LYS A 1 81 ? -10.661 -1.275 5.905 1.00 86.06 81 LYS A C 1
ATOM 665 O O . LYS A 1 81 ? -10.831 -2.445 5.592 1.00 86.06 81 LYS A O 1
ATOM 670 N N . LEU A 1 82 ? -9.592 -0.867 6.561 1.00 84.62 82 LEU A N 1
ATOM 671 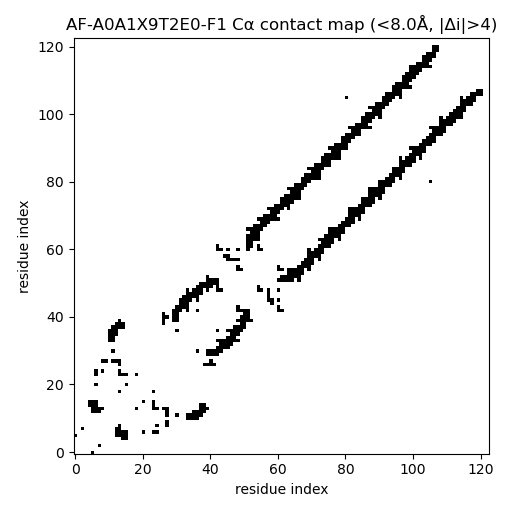C CA . LEU A 1 82 ? -8.600 -1.780 7.071 1.00 84.62 82 LEU A CA 1
ATOM 672 C C . LEU A 1 82 ? -9.220 -2.610 8.185 1.00 84.62 82 LEU A C 1
ATOM 674 O O . LEU A 1 82 ? -9.981 -2.090 9.006 1.00 84.62 82 LEU A O 1
ATOM 678 N N . GLU A 1 83 ? -8.911 -3.893 8.191 1.00 87.12 83 GLU A N 1
ATOM 679 C CA . GLU A 1 83 ? -9.433 -4.822 9.180 1.00 87.12 83 GLU A CA 1
ATOM 680 C C . GLU A 1 83 ? -8.265 -5.424 9.946 1.00 87.12 83 GLU A C 1
ATOM 682 O O . GLU A 1 83 ? -7.270 -5.817 9.346 1.00 87.12 83 GLU A O 1
ATOM 687 N N . GLY A 1 84 ? -8.338 -5.396 11.279 1.00 86.56 84 GLY A N 1
ATOM 688 C CA . GLY A 1 84 ? -7.264 -5.918 12.136 1.00 86.56 84 GLY A CA 1
ATOM 689 C C . GLY A 1 84 ? -5.934 -5.161 12.013 1.00 86.56 84 GLY A C 1
ATOM 690 O O . GLY A 1 84 ? -4.890 -5.664 12.408 1.00 86.56 84 GLY A O 1
ATOM 691 N N . SER A 1 85 ? -5.955 -3.952 11.450 1.00 78.88 85 SER A N 1
ATOM 692 C CA . SER A 1 85 ? -4.758 -3.202 11.057 1.00 78.88 85 SER A CA 1
ATOM 693 C C . SER A 1 85 ? -4.343 -2.165 12.105 1.00 78.88 85 SER A C 1
ATOM 695 O O . SER A 1 85 ? -5.142 -1.724 12.935 1.00 78.88 85 SER A O 1
ATOM 697 N N . LEU A 1 86 ? -3.082 -1.741 12.090 1.00 83.38 86 LEU A N 1
ATOM 698 C CA . LEU A 1 86 ? -2.517 -0.907 13.157 1.00 83.38 86 LEU A CA 1
ATOM 699 C C . LEU A 1 86 ? -1.865 0.369 12.629 1.00 83.38 86 LEU A C 1
ATOM 701 O O . LEU A 1 86 ? -1.417 0.430 11.487 1.00 83.38 86 LEU A O 1
ATOM 705 N N . ILE A 1 87 ? -1.789 1.387 13.497 1.00 81.38 87 ILE A N 1
ATOM 706 C CA . ILE A 1 87 ? -1.034 2.632 13.260 1.00 81.38 87 ILE A CA 1
ATOM 707 C C . ILE A 1 87 ? -1.425 3.255 11.917 1.00 81.38 87 ILE A C 1
ATOM 709 O O . ILE A 1 87 ? -0.667 3.353 10.953 1.00 81.38 87 ILE A O 1
ATOM 713 N N . CYS A 1 88 ? -2.692 3.636 11.867 1.00 73.94 88 CYS A N 1
ATOM 714 C CA . CYS A 1 88 ? -3.363 4.127 10.681 1.00 73.94 88 CYS A CA 1
ATOM 715 C C . CYS A 1 88 ? -3.500 5.642 10.795 1.00 73.94 88 CYS A C 1
ATOM 717 O O . CYS A 1 88 ? -4.052 6.153 11.773 1.00 73.94 88 CYS A O 1
ATOM 719 N N . THR A 1 89 ? -2.971 6.368 9.820 1.00 87.50 89 THR A N 1
ATOM 720 C CA . THR A 1 89 ? -3.039 7.827 9.782 1.00 87.50 89 THR A CA 1
ATOM 721 C C . THR A 1 89 ? -3.991 8.242 8.682 1.00 87.50 89 THR A C 1
ATOM 723 O O . THR A 1 89 ? -3.861 7.762 7.566 1.00 87.50 89 THR A O 1
ATOM 726 N N . LYS A 1 90 ? -4.948 9.128 8.971 1.00 86.25 90 LYS A N 1
ATOM 727 C CA . LYS A 1 90 ? -5.949 9.600 7.998 1.00 86.25 90 LYS A CA 1
ATOM 728 C C . LYS A 1 90 ? -6.757 8.488 7.321 1.00 86.25 90 LYS A C 1
ATOM 730 O O . LYS A 1 90 ? -7.224 8.645 6.197 1.00 86.25 90 LYS A O 1
ATOM 735 N N . CYS A 1 91 ? -6.906 7.355 7.997 1.00 82.56 91 CYS A N 1
ATOM 736 C CA . CYS A 1 91 ? -7.616 6.210 7.454 1.00 82.56 91 CYS A CA 1
ATOM 737 C C . CYS A 1 91 ? -9.114 6.272 7.758 1.00 82.56 91 CYS A C 1
ATOM 739 O O . CYS A 1 91 ? -9.496 6.910 8.730 1.00 82.56 91 CYS A O 1
A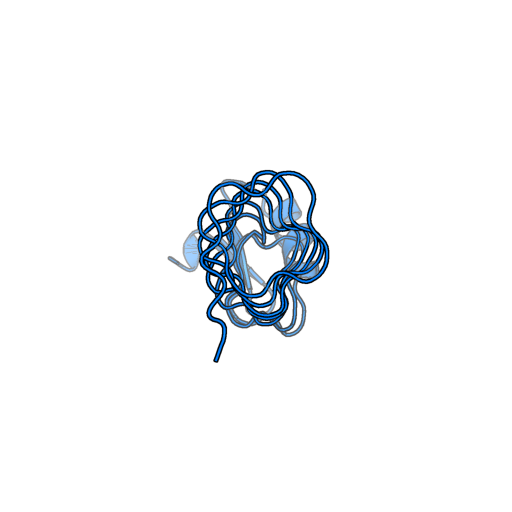TOM 741 N N . LYS A 1 92 ? -9.992 5.629 6.987 1.00 87.69 92 LYS A N 1
ATOM 742 C CA . LYS A 1 92 ? -11.441 5.775 7.227 1.00 87.69 92 LYS A CA 1
ATOM 743 C C . LYS A 1 92 ? -12.237 4.483 7.082 1.00 87.69 92 LYS A C 1
ATOM 745 O O . LYS A 1 92 ? -11.834 3.597 6.332 1.00 87.69 92 LYS A O 1
ATOM 750 N N . TYR A 1 93 ? -13.387 4.389 7.756 1.00 83.75 93 TYR A N 1
ATOM 751 C CA . TYR A 1 93 ? -14.318 3.246 7.681 1.00 83.75 93 TYR A CA 1
ATOM 752 C C . TYR A 1 93 ? -13.691 1.890 8.025 1.00 83.75 93 TYR A C 1
ATOM 754 O O .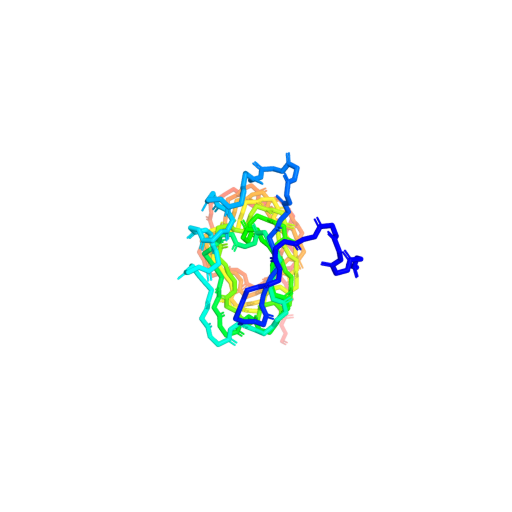 TYR A 1 93 ? -14.169 0.840 7.604 1.00 83.75 93 TYR A O 1
ATOM 762 N N . SER A 1 94 ? -12.594 1.917 8.773 1.00 84.81 94 SER A N 1
ATOM 763 C CA . SER A 1 94 ? -11.805 0.752 9.150 1.00 84.81 94 SER A CA 1
ATOM 764 C C . SER A 1 94 ? -12.278 0.188 10.480 1.00 84.81 94 SER A C 1
ATOM 766 O O . SER A 1 94 ? -12.809 0.917 11.318 1.00 84.81 94 SER A O 1
ATOM 768 N N . LYS A 1 95 ? -12.093 -1.113 10.682 1.00 83.75 95 LYS A N 1
ATOM 769 C CA . LYS A 1 95 ? -12.596 -1.826 11.857 1.00 83.75 95 LYS A CA 1
ATOM 770 C C . LYS A 1 95 ? -11.495 -2.607 12.549 1.00 83.75 95 LYS A C 1
ATOM 772 O O . LYS A 1 95 ? -10.535 -3.036 11.912 1.00 83.75 95 LYS A O 1
ATOM 777 N N . ASN A 1 96 ? -11.646 -2.802 13.857 1.00 83.88 96 ASN A N 1
ATOM 778 C CA . ASN A 1 96 ? -10.639 -3.467 14.686 1.00 83.88 96 ASN A CA 1
ATOM 779 C C . ASN A 1 96 ? -9.258 -2.802 14.552 1.00 83.88 96 ASN A C 1
ATOM 781 O O . ASN A 1 96 ? -8.240 -3.488 14.481 1.00 83.88 96 ASN A O 1
ATOM 785 N N . LEU A 1 97 ? -9.228 -1.463 14.465 1.00 78.06 97 LEU A N 1
ATOM 786 C CA . LEU A 1 97 ? -7.977 -0.718 14.377 1.00 78.06 97 LEU A CA 1
ATOM 787 C C . LEU A 1 97 ? -7.417 -0.391 15.752 1.00 78.06 97 LEU A C 1
ATOM 789 O O . LEU A 1 97 ? -8.118 0.071 16.656 1.00 78.06 97 LEU A O 1
ATOM 793 N N . PHE A 1 98 ? -6.107 -0.524 15.892 1.00 78.19 98 PHE A N 1
ATOM 794 C CA . PHE A 1 98 ? -5.422 -0.198 17.134 1.00 78.19 98 PHE A CA 1
ATOM 795 C C . PHE A 1 98 ? -4.481 0.992 16.910 1.00 78.19 98 PHE A C 1
ATOM 797 O O . PHE A 1 98 ? -3.620 0.955 16.034 1.00 78.19 98 PHE A O 1
ATOM 804 N N . GLN A 1 99 ? -4.652 2.054 17.714 1.00 75.12 99 GLN A N 1
ATOM 805 C CA . GLN A 1 99 ? -3.851 3.290 17.677 1.00 75.12 99 GLN A CA 1
ATOM 806 C C . GLN A 1 99 ? -3.911 4.040 16.330 1.00 75.12 99 GLN A C 1
ATOM 808 O O . GLN A 1 99 ? -2.954 4.067 15.567 1.00 75.12 99 GLN A O 1
ATOM 813 N N . CYS A 1 100 ? -5.042 4.686 16.039 1.00 71.06 100 CYS A N 1
ATOM 814 C CA . CYS A 1 100 ? -5.305 5.394 14.780 1.00 71.06 100 CYS A CA 1
ATOM 815 C C . CYS A 1 100 ? -5.426 6.919 14.976 1.00 71.06 100 CYS A C 1
ATOM 817 O O . CYS A 1 100 ? -6.012 7.372 15.964 1.00 71.06 100 CYS A O 1
ATOM 819 N N . TYR A 1 101 ? -4.888 7.698 14.031 1.00 79.19 101 TYR A N 1
ATOM 820 C CA . TYR A 1 101 ? -4.766 9.159 14.106 1.00 79.19 101 TYR A CA 1
ATOM 821 C C . TYR A 1 101 ? -5.409 9.849 12.901 1.00 79.19 101 TYR A C 1
ATOM 823 O O . TYR A 1 101 ? -5.166 9.465 11.759 1.00 79.19 101 TYR A O 1
ATOM 831 N N . LYS A 1 102 ? -6.225 10.882 13.141 1.00 79.50 102 LYS A N 1
ATOM 832 C CA . LYS A 1 102 ? -7.025 11.599 12.125 1.00 79.50 102 LYS A CA 1
ATOM 833 C C . LYS A 1 102 ? -7.868 10.679 11.243 1.00 79.50 102 LYS A C 1
ATOM 835 O O . LYS A 1 102 ? -8.101 10.976 10.079 1.00 79.50 102 LYS A O 1
ATOM 840 N N . CYS A 1 103 ? -8.264 9.536 11.785 1.00 77.75 103 CYS A N 1
ATOM 841 C CA . CYS A 1 103 ? -9.095 8.586 11.069 1.00 77.75 103 CYS A CA 1
ATOM 842 C C . CYS A 1 103 ? -10.574 8.980 11.183 1.00 77.75 103 CYS A C 1
ATOM 844 O O . CYS A 1 103 ? -10.937 9.653 12.146 1.00 77.75 103 CYS A O 1
ATOM 846 N N . GLU A 1 104 ? -11.409 8.602 10.219 1.00 81.25 104 GLU A N 1
ATOM 847 C CA . GLU A 1 104 ? -12.819 9.022 10.170 1.00 81.25 104 GLU A CA 1
ATOM 848 C C . GLU A 1 104 ? -13.770 7.837 9.969 1.00 81.25 104 GLU A C 1
ATOM 850 O O . GLU A 1 104 ? -13.470 6.924 9.204 1.00 81.25 104 GLU A O 1
ATOM 855 N N . ASP A 1 105 ? -14.922 7.843 10.641 1.00 78.25 105 ASP A N 1
ATOM 856 C CA . ASP A 1 105 ? -15.971 6.819 10.504 1.00 78.25 105 ASP A CA 1
ATOM 857 C C . ASP A 1 105 ? -15.479 5.366 10.760 1.00 78.25 105 ASP A C 1
ATOM 859 O O . ASP A 1 105 ? -15.993 4.422 10.171 1.00 78.25 105 ASP A O 1
ATOM 863 N N . CYS A 1 106 ? -14.470 5.160 11.626 1.00 76.00 106 CYS A N 1
ATOM 864 C CA . CYS A 1 106 ? -13.913 3.838 11.985 1.00 76.00 106 CYS A CA 1
ATOM 865 C C . CYS A 1 106 ? -14.608 3.195 13.208 1.00 76.00 106 CYS A C 1
ATOM 867 O O . CYS A 1 106 ? -14.988 3.888 14.156 1.00 76.00 106 CYS A O 1
ATOM 869 N N . TYR A 1 107 ? -14.690 1.859 13.230 1.00 74.19 107 TYR A N 1
ATOM 870 C CA . TYR A 1 107 ? -15.441 1.053 14.207 1.00 74.19 107 TYR A CA 1
ATOM 871 C C . TYR A 1 107 ? -14.499 0.186 15.085 1.00 74.19 107 TYR A C 1
ATOM 873 O O . TYR A 1 107 ? -13.392 -0.149 14.666 1.00 74.19 107 TYR A O 1
ATOM 881 N N . ASP A 1 108 ? -14.902 -0.156 16.317 1.00 71.94 108 ASP A N 1
ATOM 882 C CA . ASP A 1 108 ? -14.178 -1.047 17.259 1.00 71.94 108 ASP A CA 1
ATOM 883 C C . ASP A 1 108 ? -12.669 -0.767 17.441 1.00 71.94 108 ASP A C 1
ATOM 885 O O . ASP A 1 108 ? -11.814 -1.643 17.311 1.00 71.94 108 ASP A O 1
ATOM 889 N N . CYS A 1 109 ? -12.318 0.484 17.764 1.00 68.25 109 CYS A N 1
ATOM 890 C CA . CYS A 1 109 ? -10.925 0.917 17.937 1.00 68.25 109 CYS A CA 1
ATOM 891 C C . CYS A 1 109 ? -10.492 0.979 19.425 1.00 68.25 109 CYS A C 1
ATOM 893 O O . CYS A 1 109 ? -11.099 1.689 20.227 1.00 68.25 109 CYS A O 1
ATOM 895 N N . GLY A 1 110 ? -9.423 0.264 19.816 1.00 56.72 110 GLY A N 1
ATOM 896 C CA . GLY A 1 110 ? -9.124 -0.061 21.231 1.00 56.72 110 GLY A CA 1
ATOM 897 C C . GLY A 1 110 ? -8.426 1.002 22.113 1.00 56.72 110 GLY A C 1
ATOM 898 O O . GLY A 1 110 ? -8.667 1.041 23.318 1.00 56.72 110 GLY A O 1
ATOM 899 N N . LYS A 1 111 ? -7.565 1.875 21.560 1.00 58.69 111 LYS A N 1
ATOM 900 C CA . LYS A 1 111 ? -6.959 3.062 22.227 1.00 58.69 111 LYS A CA 1
ATOM 901 C C . LYS A 1 111 ? -6.646 4.122 21.163 1.00 58.69 111 LYS A C 1
ATOM 903 O O . LYS A 1 111 ? -5.960 3.812 20.193 1.00 58.69 111 LYS A O 1
ATOM 908 N N . ILE A 1 112 ? -7.185 5.335 21.320 1.00 57.62 112 ILE A N 1
ATOM 909 C CA . ILE A 1 112 ? -7.410 6.298 20.223 1.00 57.62 112 ILE A CA 1
ATOM 910 C C . ILE A 1 112 ? -6.870 7.690 20.579 1.00 57.62 112 ILE A C 1
ATOM 912 O O . ILE A 1 112 ? -7.093 8.167 21.690 1.00 57.62 112 ILE A O 1
ATOM 916 N N . PHE A 1 113 ? -6.256 8.370 19.604 1.00 56.38 113 PHE A N 1
ATOM 917 C CA . PHE A 1 113 ? -5.914 9.794 19.666 1.00 56.38 113 PHE A CA 1
ATOM 918 C C . PHE A 1 113 ? -6.418 10.492 18.386 1.00 56.38 113 PHE A C 1
ATOM 920 O O . PHE A 1 113 ? -5.905 10.227 17.306 1.00 56.38 113 PHE A O 1
ATOM 927 N N . ASN A 1 114 ? -7.408 11.390 18.500 1.00 53.34 114 ASN A N 1
ATOM 928 C CA . ASN A 1 114 ? -8.002 12.179 17.398 1.00 53.34 114 ASN A CA 1
ATOM 929 C C . ASN A 1 114 ? -8.599 11.359 16.227 1.00 53.34 114 ASN A C 1
ATOM 931 O O . ASN A 1 114 ? -8.060 11.392 15.126 1.00 53.34 114 ASN A O 1
ATOM 935 N N . CYS A 1 115 ? -9.721 10.660 16.436 1.00 55.19 115 CYS A N 1
ATOM 936 C CA . CYS A 1 115 ? -10.503 9.984 15.382 1.00 55.19 115 CYS A CA 1
ATOM 937 C C . CYS A 1 115 ? -11.893 10.651 15.296 1.00 55.19 115 CYS A C 1
ATOM 939 O O . CYS A 1 115 ? -12.572 10.752 16.320 1.00 55.19 115 CYS A O 1
ATOM 941 N N . GLU A 1 116 ? -12.287 11.181 14.134 1.00 55.06 116 GLU A N 1
ATOM 942 C CA . GLU A 1 116 ? -13.516 11.973 13.960 1.00 55.06 116 GLU A CA 1
ATOM 943 C C . GLU A 1 116 ? -14.682 11.085 13.491 1.00 55.06 116 GLU A C 1
ATOM 945 O O . GLU A 1 116 ? -14.615 10.478 12.431 1.00 55.06 116 GLU A O 1
ATOM 950 N N . ARG A 1 117 ? -15.765 11.039 14.286 1.00 55.72 117 ARG A N 1
ATOM 951 C CA . ARG A 1 117 ? -16.943 10.151 14.149 1.00 55.72 117 ARG A CA 1
ATOM 952 C C . ARG A 1 117 ? -16.630 8.657 14.309 1.00 55.72 117 ARG A C 1
ATOM 954 O O . ARG A 1 117 ? -16.026 8.016 13.463 1.00 55.72 117 ARG A O 1
ATOM 961 N N . GLN A 1 118 ? -17.083 8.106 15.434 1.00 56.16 118 GLN A N 1
ATOM 962 C CA . GLN A 1 118 ? -17.105 6.671 15.713 1.00 56.16 118 GLN A CA 1
ATOM 963 C C . GLN A 1 118 ? -18.542 6.273 16.040 1.00 56.16 118 GLN A C 1
ATOM 965 O O . GLN A 1 118 ? -19.123 6.826 16.976 1.00 56.16 118 GLN A O 1
ATOM 970 N N . GLU A 1 119 ? -19.102 5.299 15.328 1.00 52.69 119 GLU A N 1
ATOM 971 C CA . GLU A 1 119 ? -20.288 4.585 15.801 1.00 52.69 119 GLU A CA 1
ATOM 972 C C . GLU A 1 119 ? -19.804 3.348 16.565 1.00 52.69 119 GLU A C 1
ATOM 974 O O . GLU A 1 119 ? -19.332 2.374 15.986 1.00 52.69 119 GLU A O 1
ATOM 979 N N . LYS A 1 120 ? -19.857 3.398 17.899 1.00 49.69 120 LYS A N 1
ATOM 980 C CA . LYS A 1 120 ? -19.640 2.209 18.731 1.00 49.69 120 LYS A CA 1
ATOM 981 C C . LYS A 1 120 ? -20.937 1.409 18.737 1.00 49.69 120 LYS A C 1
ATOM 983 O O . LYS A 1 120 ? -21.905 1.853 19.355 1.00 49.69 120 LYS A O 1
ATOM 988 N N . LEU A 1 121 ? -20.978 0.249 18.084 1.00 46.09 121 LEU A N 1
ATOM 989 C CA . LEU A 1 121 ? -22.075 -0.691 18.303 1.00 46.09 121 LEU A CA 1
ATOM 990 C C . LEU A 1 121 ? -21.845 -1.387 19.649 1.00 46.09 121 LEU A C 1
ATOM 992 O O . LEU A 1 121 ? -21.068 -2.324 19.778 1.00 46.09 121 LEU A O 1
ATOM 996 N N . HIS A 1 122 ? -22.512 -0.863 20.677 1.00 41.66 122 HIS A N 1
ATOM 997 C CA . HIS A 1 122 ? -22.850 -1.624 21.873 1.00 41.66 122 HIS A CA 1
ATOM 998 C C . HIS A 1 122 ? -23.858 -2.715 21.487 1.00 41.66 122 HIS A C 1
ATOM 1000 O O . HIS A 1 122 ? -24.917 -2.380 20.953 1.00 41.66 122 HIS A O 1
ATOM 1006 N N . GLY A 1 123 ? -23.569 -3.978 21.804 1.00 36.09 123 GLY A N 1
ATOM 1007 C CA . GLY A 1 123 ? -24.534 -5.077 21.698 1.00 36.09 123 GLY A CA 1
ATOM 1008 C C . GLY A 1 123 ? -23.880 -6.431 21.539 1.00 36.09 123 GLY A C 1
ATOM 1009 O O . GLY A 1 123 ? -23.783 -6.870 20.377 1.00 36.09 123 GLY A O 1
#

Radius of gyration: 16.41 Å; Cα contacts (8 Å, |Δi|>4): 383; chains: 1; bounding box: 44×28×45 Å

Secondary structure (DSSP, 8-state):
--GGGEEEETTEEEETTTS-HHHHHHHHTT-BS-BS-BS-SS-BS-BT-BSSTT-BS-BT--S-BS-BS-BT-EEEES-BS-BS-EEEES-BS-BS-BS-BS-BS-BS-SS-SS-B-------

Foldseek 3Di:
DPQVQFDCDPQETEGCVVAPPVRRVVQSVQEECAHHEYCDPHDYVDPHQYVCCAGECDQADEPNDAYECHEQYEPYECYEQYECYEAHECYECHEVYEEYYCYEAYEHYDDYDHYHDYDYDDD

Organism: NCBI:txid1660076

Sequence (123 aa):
MRVEDYYLIDGNYFSKWKYTYEDALEMSETLINCKECIDCQDCIDCEYCIGCTDCRECQRCEWCSNCINCTDCMYCYECYKLEGSLICTKCKYSKNLFQCYKCEDCYDCGKIFNCERQEKLHG

Mean predicted aligned error: 7.09 Å

Solvent-accessible surface area (backbone atoms only — not comparable to full-atom values): 5884 Å² total; per-residue (Å²): 134,64,69,88,65,29,50,73,41,89,62,23,38,18,47,53,88,87,22,53,69,69,52,23,53,61,32,42,77,42,48,44,79,21,43,57,21,38,54,23,46,69,37,48,70,13,65,58,29,29,39,18,43,55,21,53,60,22,58,50,43,45,60,10,40,51,16,34,52,16,33,51,19,33,56,21,36,53,14,31,38,27,34,63,16,38,47,28,34,49,19,31,55,21,31,49,30,41,49,35,33,61,20,33,57,34,31,69,61,82,51,79,54,64,60,53,60,64,68,76,86,84,131